Protein AF-A0A1V4DDN6-F1 (afdb_monomer_lite)

pLDDT: mean 85.95, std 13.93, range [38.72, 96.94]

Secondary structure (DSSP, 8-state):
-EEEETTEEEEP-HHHHHHHHHHSPPHHHH--SHHHHHHHHHHHH--HHHHHHHHHHT--GGG-S------TT--TT---

Organism: NCBI:txid1768210

Radius of gyration: 15.09 Å; chains: 1; bounding box: 36×31×36 Å

Sequence (80 aa):
MNIHIAGYSISSNYKKTKLFYSKGAYITNACKCNYCKNYCLACDYLDLSTKILFRSFGINPKKEAEVWHLFEDDDWLSPL

Foldseek 3Di:
DWDADPNDTDDADLVVQLVVQVPADFQCVVDVDPVLVVQLVVLVVDDPVVVVVCNVNNHDSRRDPDDDDDDPPPPPPDDD

Structure (mmCIF, N/CA/C/O backbone):
data_AF-A0A1V4DDN6-F1
#
_entry.id   AF-A0A1V4DDN6-F1
#
loop_
_atom_site.group_PDB
_atom_site.id
_atom_site.type_symbol
_atom_site.label_atom_id
_atom_site.label_alt_id
_atom_site.label_comp_id
_atom_site.label_asym_id
_atom_site.label_entity_id
_atom_site.label_seq_id
_atom_site.pdbx_PDB_ins_code
_atom_site.Cartn_x
_atom_site.Cartn_y
_atom_site.Cartn_z
_atom_site.occupancy
_atom_site.B_iso_or_equiv
_atom_site.auth_seq_id
_atom_site.auth_comp_id
_atom_site.auth_asym_id
_atom_site.auth_atom_id
_atom_site.pdbx_PDB_model_num
ATOM 1 N N . MET A 1 1 ? -9.923 1.556 12.771 1.00 79.75 1 MET A N 1
ATOM 2 C CA . MET A 1 1 ? -9.592 0.133 12.990 1.00 79.75 1 MET A CA 1
ATOM 3 C C . MET A 1 1 ? -8.861 0.046 14.312 1.00 79.75 1 MET A C 1
ATOM 5 O O . MET A 1 1 ? -7.984 0.879 14.519 1.00 79.75 1 MET A O 1
ATOM 9 N N . ASN A 1 2 ? -9.221 -0.904 15.174 1.00 85.06 2 ASN A N 1
ATOM 10 C CA . ASN A 1 2 ? -8.513 -1.145 16.429 1.00 85.06 2 ASN A CA 1
ATOM 11 C C . ASN A 1 2 ? -7.808 -2.493 16.326 1.00 85.06 2 ASN A C 1
ATOM 13 O O . ASN A 1 2 ? -8.436 -3.477 15.942 1.00 85.06 2 ASN A O 1
ATOM 17 N N . ILE A 1 3 ? -6.512 -2.516 16.616 1.00 87.75 3 ILE A N 1
ATOM 18 C CA . ILE A 1 3 ? -5.697 -3.727 16.614 1.00 87.75 3 ILE A CA 1
ATOM 19 C C . ILE A 1 3 ? -5.322 -4.035 18.059 1.00 87.75 3 ILE A C 1
ATOM 21 O O . ILE A 1 3 ? -4.862 -3.144 18.774 1.00 87.75 3 ILE A O 1
ATOM 25 N N . HIS A 1 4 ? -5.495 -5.288 18.470 1.00 90.44 4 HIS A N 1
ATOM 26 C CA . HIS A 1 4 ? -5.072 -5.767 19.780 1.00 90.44 4 HIS A CA 1
ATOM 27 C C . HIS A 1 4 ? -3.833 -6.646 19.630 1.00 90.44 4 HIS A C 1
ATOM 29 O O . HIS A 1 4 ? -3.907 -7.703 19.010 1.00 90.44 4 HIS A O 1
ATOM 35 N N . ILE A 1 5 ? -2.697 -6.209 20.171 1.00 92.00 5 ILE A N 1
ATOM 36 C CA . ILE A 1 5 ? -1.424 -6.946 20.115 1.00 92.00 5 ILE A CA 1
ATOM 37 C C . ILE A 1 5 ? -0.777 -6.880 21.494 1.00 92.00 5 ILE A C 1
ATOM 39 O O . ILE A 1 5 ? -0.633 -5.794 22.045 1.00 92.00 5 ILE A O 1
ATOM 43 N N . ALA A 1 6 ? -0.391 -8.033 22.048 1.00 92.81 6 ALA A N 1
ATOM 44 C CA . ALA A 1 6 ? 0.332 -8.143 23.323 1.00 92.81 6 ALA A CA 1
ATOM 45 C C . ALA A 1 6 ? -0.295 -7.340 24.489 1.00 92.81 6 ALA A C 1
ATOM 47 O O . ALA A 1 6 ? 0.409 -6.731 25.286 1.00 92.81 6 ALA A O 1
ATOM 48 N N . GLY A 1 7 ? -1.630 -7.303 24.573 1.00 94.19 7 GLY A N 1
ATOM 49 C CA . GLY A 1 7 ? -2.360 -6.550 25.604 1.00 94.19 7 GLY A CA 1
ATOM 50 C C . GLY A 1 7 ? -2.539 -5.053 25.317 1.00 94.19 7 GLY A C 1
ATOM 51 O O . GLY A 1 7 ? -3.260 -4.376 26.047 1.00 94.19 7 GLY A O 1
ATOM 52 N N . TYR A 1 8 ? -1.963 -4.532 24.234 1.00 93.75 8 TYR A N 1
ATOM 53 C CA . TYR A 1 8 ? -2.143 -3.149 23.800 1.00 93.75 8 TYR A CA 1
ATOM 54 C C . TYR A 1 8 ? -3.308 -3.016 22.824 1.00 93.75 8 TYR A C 1
ATOM 56 O O . TYR A 1 8 ? -3.553 -3.899 22.003 1.00 93.75 8 TYR A O 1
ATOM 64 N N . SER A 1 9 ? -4.006 -1.879 22.890 1.00 92.44 9 SER A N 1
ATOM 65 C CA . SER A 1 9 ? -5.027 -1.484 21.917 1.00 92.44 9 SER A CA 1
ATOM 66 C C . SER A 1 9 ? -4.507 -0.320 21.082 1.00 92.44 9 SER A C 1
ATOM 68 O O . SER A 1 9 ? -4.325 0.790 21.583 1.00 92.44 9 SER A O 1
ATOM 70 N N . ILE A 1 10 ? -4.259 -0.573 19.801 1.00 89.44 10 ILE A N 1
ATOM 71 C CA . ILE A 1 10 ? -3.788 0.430 18.850 1.00 89.44 10 ILE A CA 1
ATOM 72 C C . ILE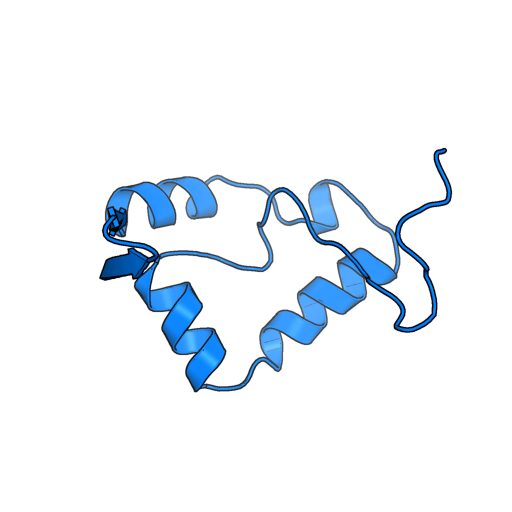 A 1 10 ? -4.983 0.890 18.026 1.00 89.44 10 ILE A C 1
ATOM 74 O O . ILE A 1 10 ? -5.575 0.114 17.278 1.00 89.44 10 ILE A O 1
ATOM 78 N N . SER A 1 11 ? -5.326 2.170 18.141 1.00 89.56 11 SER A N 1
ATOM 79 C CA . SER A 1 11 ? -6.407 2.782 17.367 1.00 89.56 11 SER A CA 1
ATOM 80 C C . SER A 1 11 ? -5.849 3.521 16.155 1.00 89.56 11 SER A C 1
ATOM 82 O O . SER A 1 11 ? -5.108 4.493 16.289 1.00 89.56 11 SER A O 1
ATOM 84 N N . SER A 1 12 ? -6.243 3.099 14.955 1.00 86.50 12 SER A N 1
ATOM 85 C CA . SER A 1 12 ? -5.910 3.806 13.717 1.00 86.50 12 SER A CA 1
ATOM 86 C C . SER A 1 12 ? -6.976 4.840 13.356 1.00 86.50 12 SER A C 1
ATOM 88 O O . SER A 1 12 ? -8.172 4.529 13.271 1.00 86.50 12 SER A O 1
ATOM 90 N N . ASN A 1 13 ? -6.529 6.069 13.074 1.00 94.00 13 ASN A N 1
ATOM 91 C CA . ASN A 1 13 ? -7.366 7.135 12.535 1.00 94.00 13 ASN A CA 1
ATOM 92 C C . ASN A 1 13 ? -7.324 7.133 11.002 1.00 94.00 13 ASN A C 1
ATOM 94 O O . ASN A 1 13 ? -6.520 7.833 10.387 1.00 94.00 13 ASN A O 1
ATOM 98 N N . TYR A 1 14 ? -8.269 6.410 10.399 1.00 93.06 14 TYR A N 1
ATOM 99 C CA . TYR A 1 14 ? -8.414 6.290 8.945 1.00 93.06 14 TYR A CA 1
ATOM 100 C C . TYR A 1 14 ? -8.326 7.632 8.202 1.00 93.06 14 TYR A C 1
ATOM 102 O O . TYR A 1 14 ? -7.629 7.738 7.196 1.00 93.06 14 TYR A O 1
ATOM 110 N N . LYS A 1 15 ? -9.026 8.675 8.679 1.00 95.38 15 LYS A N 1
ATOM 111 C CA . LYS A 1 15 ? -9.082 9.971 7.980 1.00 95.38 15 LYS A CA 1
ATOM 112 C C . LYS A 1 15 ? -7.712 10.644 7.958 1.00 95.38 15 LYS A C 1
ATOM 114 O O . LYS A 1 15 ? -7.303 11.146 6.913 1.00 95.38 15 LYS A O 1
ATOM 119 N N . LYS A 1 16 ? -7.006 10.636 9.093 1.00 95.00 16 LYS A N 1
ATOM 120 C CA . LYS A 1 16 ? -5.657 11.208 9.195 1.00 95.00 16 LYS A CA 1
ATOM 121 C C . LYS A 1 16 ? -4.656 10.415 8.354 1.00 95.00 16 LYS A C 1
ATOM 123 O O . LYS A 1 16 ? -3.915 11.026 7.591 1.00 95.00 16 LYS A O 1
ATOM 128 N N . THR A 1 17 ? -4.693 9.085 8.419 1.00 93.88 17 THR A N 1
ATOM 129 C CA . THR A 1 17 ? -3.803 8.221 7.629 1.00 93.88 17 THR A CA 1
ATOM 130 C C . THR A 1 17 ? -4.043 8.393 6.131 1.00 93.88 17 THR A C 1
ATOM 132 O O . THR A 1 17 ? -3.112 8.675 5.382 1.00 93.88 17 THR A O 1
ATOM 135 N N . LYS A 1 18 ? -5.301 8.367 5.680 1.00 94.88 18 LYS A N 1
ATOM 136 C CA . LYS A 1 18 ? -5.641 8.617 4.273 1.00 94.88 18 LYS A CA 1
ATOM 137 C C . LYS A 1 18 ? -5.164 9.986 3.795 1.00 94.88 18 LYS A C 1
ATOM 139 O O . LYS A 1 18 ? -4.656 10.100 2.681 1.00 94.88 18 LYS A O 1
ATOM 144 N N . LEU A 1 19 ? -5.312 11.025 4.620 1.00 95.31 19 LEU A N 1
ATOM 145 C CA . LEU A 1 19 ? -4.828 12.365 4.289 1.00 95.31 19 LEU A CA 1
ATOM 146 C C . LEU A 1 19 ? -3.302 12.387 4.139 1.00 95.31 19 LEU A C 1
ATOM 148 O O . LEU A 1 19 ? -2.808 12.977 3.179 1.00 95.31 19 LEU A O 1
ATOM 152 N N . PHE A 1 20 ? -2.572 11.720 5.034 1.00 93.50 20 PHE A N 1
ATOM 153 C CA . PHE A 1 20 ? -1.119 11.572 4.942 1.00 93.50 20 PHE A CA 1
ATOM 154 C C . PHE A 1 20 ? -0.704 10.950 3.597 1.00 93.50 20 PHE A C 1
ATOM 156 O O . PHE A 1 20 ? -0.010 11.597 2.810 1.00 93.50 20 PHE A O 1
ATOM 163 N N . TYR A 1 21 ? -1.240 9.775 3.246 1.00 93.44 21 TYR A N 1
ATOM 164 C CA . TYR A 1 21 ? -0.914 9.112 1.974 1.00 93.44 21 TYR A CA 1
ATOM 165 C C . TYR A 1 21 ? -1.461 9.844 0.737 1.00 93.44 21 TYR A C 1
ATOM 167 O O . TYR A 1 21 ? -0.921 9.701 -0.360 1.00 93.44 21 TYR A O 1
ATOM 175 N N . SER A 1 22 ? -2.508 10.667 0.858 1.00 92.56 22 SER A N 1
ATOM 176 C CA . SER A 1 22 ? -2.966 11.493 -0.270 1.00 92.56 22 SER A CA 1
ATOM 177 C C . SER A 1 22 ? -1.907 12.516 -0.697 1.00 92.56 22 SER A C 1
ATOM 179 O O . SER A 1 22 ? -1.731 12.737 -1.894 1.00 92.56 22 SER A O 1
ATOM 181 N N . LYS A 1 23 ? -1.151 13.051 0.272 1.00 92.00 23 LYS A N 1
ATOM 182 C CA . LYS A 1 23 ? -0.092 14.050 0.069 1.00 92.00 23 LYS A CA 1
ATOM 183 C C . LYS A 1 23 ? 1.283 13.429 -0.191 1.00 92.00 23 LYS A C 1
ATOM 185 O O . LYS A 1 23 ? 2.121 14.072 -0.809 1.00 92.00 23 LYS A O 1
ATOM 190 N N . GLY A 1 24 ? 1.508 12.198 0.272 1.00 86.56 24 GLY A N 1
ATOM 191 C CA . GLY A 1 24 ? 2.771 11.482 0.091 1.00 86.56 24 GLY A CA 1
ATOM 192 C C . GLY A 1 24 ? 3.119 11.229 -1.378 1.00 86.56 24 GLY A C 1
ATOM 193 O O . GLY A 1 24 ? 2.234 11.016 -2.219 1.00 86.56 24 GLY A O 1
ATOM 194 N N . ALA A 1 25 ? 4.415 11.240 -1.680 1.00 89.75 25 ALA A N 1
ATOM 195 C CA . ALA A 1 25 ? 4.932 10.841 -2.981 1.00 89.75 25 ALA A CA 1
ATOM 196 C C . ALA A 1 25 ? 4.825 9.317 -3.161 1.00 89.75 25 ALA A C 1
ATOM 198 O O . ALA A 1 25 ? 4.764 8.567 -2.191 1.00 89.75 25 ALA A O 1
ATOM 199 N N . TYR A 1 26 ? 4.794 8.852 -4.408 1.00 91.12 26 TYR A N 1
ATOM 200 C CA . TYR A 1 26 ? 4.966 7.425 -4.682 1.00 91.12 26 TYR A CA 1
ATOM 201 C C . TYR A 1 26 ? 6.390 6.994 -4.338 1.00 91.12 26 TYR A C 1
ATOM 203 O O . TYR A 1 26 ? 7.321 7.779 -4.513 1.00 91.12 26 TYR A O 1
ATOM 211 N N . ILE A 1 27 ? 6.573 5.737 -3.933 1.00 91.19 27 ILE A N 1
ATOM 212 C CA . ILE A 1 27 ? 7.904 5.151 -3.695 1.00 91.19 27 ILE A CA 1
ATOM 213 C C . ILE A 1 27 ? 8.796 5.360 -4.921 1.00 91.19 27 ILE A C 1
ATOM 215 O O . ILE A 1 27 ? 9.958 5.744 -4.809 1.00 91.19 27 ILE A O 1
ATOM 219 N N . THR A 1 28 ? 8.223 5.213 -6.117 1.00 89.38 28 THR A N 1
ATOM 220 C CA . THR A 1 28 ? 8.935 5.428 -7.377 1.00 89.38 28 THR A CA 1
ATOM 221 C C . THR A 1 28 ? 9.376 6.870 -7.599 1.00 89.38 28 THR A C 1
ATOM 223 O O . THR A 1 28 ? 10.198 7.104 -8.477 1.00 89.38 28 THR A O 1
ATOM 226 N N . ASN A 1 29 ? 8.873 7.857 -6.857 1.00 89.38 29 ASN A N 1
ATOM 227 C CA . ASN A 1 29 ? 9.408 9.218 -6.888 1.00 89.38 29 ASN A CA 1
ATOM 228 C C . ASN A 1 29 ? 10.698 9.327 -6.068 1.00 89.38 29 ASN A C 1
ATOM 230 O O . ASN A 1 29 ? 11.588 10.059 -6.485 1.00 89.38 29 ASN A O 1
ATOM 234 N N . ALA A 1 30 ? 10.803 8.591 -4.957 1.00 86.25 30 ALA A N 1
ATOM 235 C CA . ALA A 1 30 ? 11.982 8.568 -4.093 1.00 86.25 30 ALA A CA 1
ATOM 236 C C . ALA A 1 30 ? 13.088 7.638 -4.626 1.00 86.25 30 ALA A C 1
ATOM 238 O O . ALA A 1 30 ? 14.263 7.981 -4.554 1.00 86.25 30 ALA A O 1
ATOM 239 N N . CYS A 1 31 ? 12.727 6.491 -5.216 1.00 87.31 31 CYS A N 1
ATOM 240 C CA . CYS A 1 31 ? 13.678 5.515 -5.749 1.00 87.31 31 CYS A CA 1
ATOM 241 C C . CYS A 1 31 ? 13.238 4.963 -7.114 1.00 87.31 31 CYS A C 1
ATOM 243 O O . CYS A 1 31 ? 12.112 4.503 -7.295 1.00 87.31 31 CYS A O 1
ATOM 245 N N . LYS A 1 32 ? 14.143 4.975 -8.101 1.00 90.38 32 LYS A N 1
ATOM 246 C CA . LYS A 1 32 ? 13.869 4.532 -9.484 1.00 90.38 32 LYS A CA 1
ATOM 247 C C . LYS A 1 32 ? 14.368 3.114 -9.794 1.00 90.38 32 LYS A C 1
ATOM 249 O O . LYS A 1 32 ? 14.307 2.710 -10.960 1.00 90.38 32 LYS A O 1
ATOM 254 N N . CYS A 1 33 ? 14.857 2.367 -8.800 1.00 90.81 33 CYS A N 1
ATOM 255 C CA . CYS A 1 33 ? 15.373 1.013 -9.008 1.00 90.81 33 CYS A CA 1
ATOM 256 C C . CYS A 1 33 ? 14.265 0.041 -9.456 1.00 90.81 33 CYS A C 1
ATOM 258 O O . CYS A 1 33 ? 13.071 0.277 -9.239 1.00 90.81 33 CYS A O 1
ATOM 260 N N . ASN A 1 34 ? 14.661 -1.065 -10.089 1.00 92.31 34 ASN A N 1
ATOM 261 C CA . ASN A 1 34 ? 13.709 -2.056 -10.597 1.00 92.31 34 ASN A CA 1
ATOM 262 C C . ASN A 1 34 ? 12.909 -2.719 -9.468 1.00 92.31 34 ASN A C 1
ATOM 264 O O . ASN A 1 34 ? 11.722 -2.961 -9.648 1.00 92.31 34 ASN A O 1
ATOM 268 N N . TYR A 1 35 ? 13.501 -2.911 -8.287 1.00 89.75 35 TYR A N 1
ATOM 269 C CA . TYR A 1 35 ? 12.798 -3.463 -7.125 1.00 89.75 35 TYR A CA 1
ATOM 270 C C . TYR A 1 35 ? 11.619 -2.583 -6.685 1.00 89.75 35 TYR A C 1
ATOM 272 O O . TYR A 1 35 ? 10.496 -3.067 -6.584 1.00 89.75 35 TYR A O 1
ATOM 280 N N . CYS A 1 36 ? 11.829 -1.272 -6.519 1.00 90.12 36 CYS A N 1
ATOM 281 C CA . CYS A 1 36 ? 10.766 -0.332 -6.140 1.00 90.12 36 CYS A CA 1
ATOM 282 C C . CYS A 1 36 ? 9.662 -0.234 -7.204 1.00 90.12 36 CYS A C 1
ATOM 284 O O . CYS A 1 36 ? 8.475 -0.175 -6.877 1.00 90.12 36 CYS A O 1
ATOM 286 N N . LYS A 1 37 ? 10.034 -0.251 -8.491 1.00 91.50 37 LYS A N 1
ATOM 287 C CA . LYS A 1 37 ? 9.062 -0.294 -9.595 1.00 91.50 37 LYS A CA 1
ATOM 288 C C . LYS A 1 37 ? 8.233 -1.579 -9.553 1.00 91.50 37 LYS A C 1
ATOM 290 O O . LYS A 1 37 ? 7.008 -1.504 -9.625 1.00 91.50 37 LYS A O 1
ATOM 295 N N . ASN A 1 38 ? 8.890 -2.726 -9.385 1.00 92.12 38 ASN A N 1
ATOM 296 C CA . ASN A 1 38 ? 8.239 -4.031 -9.312 1.00 92.12 38 ASN A CA 1
ATOM 297 C C . ASN A 1 38 ? 7.310 -4.127 -8.100 1.00 92.12 38 ASN A C 1
ATOM 299 O O . ASN A 1 38 ? 6.184 -4.584 -8.254 1.00 92.12 38 ASN A O 1
ATOM 303 N N . TYR A 1 39 ? 7.711 -3.614 -6.935 1.00 92.69 39 TYR A N 1
ATOM 304 C CA . TYR A 1 39 ? 6.839 -3.517 -5.763 1.00 92.69 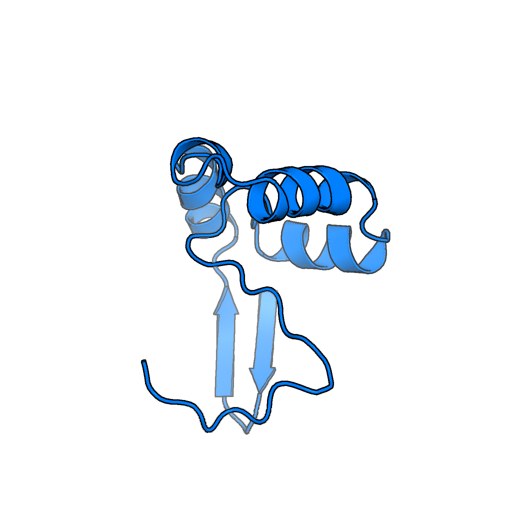39 TYR A CA 1
ATOM 305 C C . TYR A 1 39 ? 5.562 -2.711 -6.060 1.00 92.69 39 TYR A C 1
ATOM 307 O O . TYR A 1 39 ? 4.450 -3.160 -5.778 1.00 92.69 39 TYR A O 1
ATOM 315 N N . CYS A 1 40 ? 5.691 -1.531 -6.681 1.00 93.25 40 CYS A N 1
ATOM 316 C CA . CYS A 1 40 ? 4.530 -0.709 -7.027 1.00 93.25 40 CYS A CA 1
ATOM 317 C C . CYS A 1 40 ? 3.599 -1.378 -8.048 1.00 93.25 40 CYS A C 1
ATOM 319 O O . CYS A 1 40 ? 2.391 -1.141 -7.991 1.00 93.25 40 CYS A O 1
ATOM 321 N N . LEU A 1 41 ? 4.139 -2.191 -8.962 1.00 93.62 41 LEU A N 1
ATOM 322 C CA . LEU A 1 41 ? 3.346 -3.023 -9.870 1.00 93.62 41 LEU A CA 1
ATOM 323 C C . LEU A 1 41 ? 2.666 -4.169 -9.111 1.00 93.62 41 LEU A C 1
ATOM 325 O O . LEU A 1 41 ? 1.465 -4.366 -9.257 1.00 93.62 41 LEU A O 1
ATOM 329 N N . ALA A 1 42 ? 3.391 -4.873 -8.240 1.00 93.44 42 ALA A N 1
ATOM 330 C CA . ALA A 1 42 ? 2.865 -5.969 -7.425 1.00 93.44 42 ALA A CA 1
ATOM 331 C C . ALA A 1 42 ? 1.706 -5.522 -6.519 1.00 93.44 42 ALA A C 1
ATOM 333 O O . ALA A 1 42 ? 0.747 -6.267 -6.326 1.00 93.44 42 ALA A O 1
ATOM 334 N N . CYS A 1 43 ? 1.729 -4.272 -6.044 1.00 94.19 43 CYS A N 1
ATOM 335 C CA . CYS A 1 43 ? 0.626 -3.668 -5.293 1.00 94.19 43 CYS A CA 1
ATOM 336 C C . CYS A 1 43 ? -0.731 -3.734 -6.030 1.00 94.19 43 CYS A C 1
ATOM 338 O O . CYS A 1 43 ? -1.775 -3.813 -5.379 1.00 94.19 43 CYS A O 1
ATOM 340 N N . ASP A 1 44 ? -0.745 -3.718 -7.369 1.00 93.31 44 ASP A N 1
ATOM 341 C CA . ASP A 1 44 ? -1.981 -3.853 -8.158 1.00 93.31 44 ASP A CA 1
ATOM 342 C C . ASP A 1 44 ? -2.529 -5.284 -8.161 1.00 93.31 44 ASP A C 1
ATOM 344 O O . ASP A 1 44 ? -3.742 -5.485 -8.282 1.00 93.31 44 ASP A O 1
ATOM 348 N N . TYR A 1 45 ? -1.662 -6.270 -7.931 1.00 95.81 45 TYR A N 1
ATOM 349 C CA . TYR A 1 45 ? -1.976 -7.699 -7.926 1.00 95.81 45 TYR A CA 1
ATOM 350 C C . TYR A 1 45 ? -2.175 -8.285 -6.527 1.00 95.81 45 TYR A C 1
ATOM 352 O O . TYR A 1 45 ? -2.471 -9.470 -6.418 1.00 95.81 45 TYR A O 1
ATOM 360 N N . LEU A 1 46 ? -2.087 -7.467 -5.469 1.00 94.12 46 LEU A N 1
ATOM 361 C CA . LEU A 1 46 ? -2.442 -7.896 -4.114 1.00 94.12 46 LEU A CA 1
ATOM 362 C C . LEU A 1 46 ? -3.825 -8.553 -4.108 1.00 94.12 46 LEU A C 1
ATOM 364 O O . LEU A 1 46 ? -4.762 -8.079 -4.770 1.00 94.12 46 LEU A O 1
ATOM 368 N N . ASP A 1 47 ? -3.957 -9.624 -3.337 1.00 96.94 47 ASP A N 1
ATOM 369 C CA . ASP A 1 47 ? -5.227 -10.302 -3.152 1.00 96.94 47 ASP A CA 1
ATOM 370 C C . ASP A 1 47 ? -6.247 -9.367 -2.475 1.00 96.94 47 ASP A C 1
ATOM 372 O O . ASP A 1 47 ? -5.922 -8.322 -1.892 1.00 96.94 47 ASP A O 1
ATOM 376 N N . LEU A 1 48 ? -7.525 -9.725 -2.584 1.00 95.56 48 LEU A N 1
ATOM 377 C CA . LEU A 1 48 ? -8.607 -8.879 -2.093 1.00 95.56 48 LEU A CA 1
ATOM 378 C C . LEU A 1 48 ? -8.508 -8.628 -0.581 1.00 95.56 48 LEU A C 1
ATOM 380 O O . LEU A 1 48 ? -8.783 -7.509 -0.143 1.00 95.56 48 LEU A O 1
ATOM 384 N N . SER A 1 49 ? -8.105 -9.628 0.205 1.00 96.62 49 SER A N 1
ATOM 385 C CA . SER A 1 49 ? -8.047 -9.505 1.663 1.00 96.62 49 SER A CA 1
ATOM 386 C C . SER A 1 49 ? -6.972 -8.502 2.086 1.00 96.62 49 SER A C 1
ATOM 388 O O . SER A 1 49 ? -7.255 -7.584 2.861 1.00 96.62 49 SER A O 1
ATOM 390 N N . THR A 1 50 ? -5.796 -8.556 1.458 1.00 95.06 50 THR A N 1
ATOM 391 C CA . THR A 1 50 ? -4.711 -7.594 1.689 1.00 95.06 50 THR A CA 1
ATOM 392 C C . THR A 1 50 ? -5.091 -6.183 1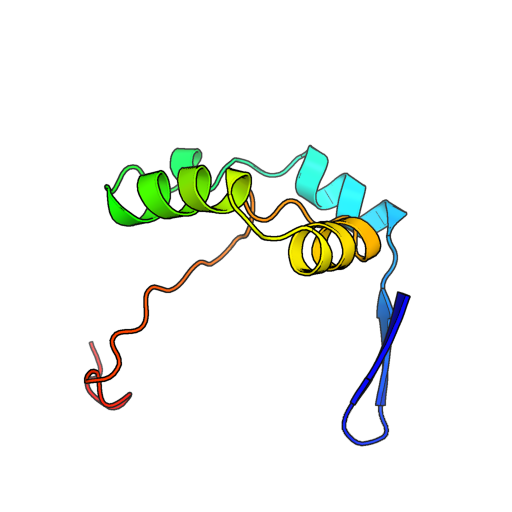.235 1.00 95.06 50 THR A C 1
ATOM 394 O O . THR A 1 50 ? -4.862 -5.204 1.952 1.00 95.06 50 THR A O 1
ATOM 397 N N . LYS A 1 51 ? -5.757 -6.043 0.078 1.00 94.25 51 LYS A N 1
ATOM 398 C CA . LYS A 1 51 ? -6.286 -4.744 -0.384 1.00 94.25 51 LYS A CA 1
ATOM 399 C C . LYS A 1 51 ? -7.288 -4.150 0.605 1.00 94.25 51 LYS A C 1
ATOM 401 O O . LYS A 1 51 ? -7.257 -2.943 0.855 1.00 94.25 51 LYS A O 1
ATOM 406 N N . ILE A 1 52 ? -8.184 -4.971 1.153 1.00 94.44 52 ILE A N 1
ATOM 407 C CA . ILE A 1 52 ? -9.156 -4.549 2.168 1.00 94.44 52 ILE A CA 1
ATOM 408 C C . ILE A 1 52 ? -8.435 -4.113 3.443 1.00 94.44 52 ILE A C 1
ATOM 410 O O . ILE A 1 52 ? -8.775 -3.060 3.983 1.00 94.44 52 ILE A O 1
ATOM 414 N N . LEU A 1 53 ? -7.417 -4.858 3.881 1.00 92.88 53 LEU A N 1
ATOM 415 C CA . LEU A 1 53 ? -6.634 -4.526 5.067 1.00 92.88 53 LEU A CA 1
ATOM 416 C C . LEU A 1 53 ? -6.011 -3.130 4.947 1.00 92.88 53 LEU A C 1
ATOM 418 O O . LEU A 1 53 ? -6.332 -2.258 5.756 1.00 92.88 53 LEU A O 1
ATOM 422 N N . PHE A 1 54 ? -5.224 -2.862 3.898 1.00 93.88 54 PHE A N 1
ATOM 423 C CA . PHE A 1 54 ? -4.624 -1.537 3.677 1.00 93.88 54 PHE A CA 1
ATOM 424 C C . PHE A 1 54 ? -5.676 -0.428 3.587 1.00 93.88 54 PHE A C 1
ATOM 426 O O . PHE A 1 54 ? -5.553 0.620 4.230 1.00 93.88 54 PHE A O 1
ATOM 433 N N . ARG A 1 55 ? -6.768 -0.669 2.848 1.00 92.31 55 ARG A N 1
ATOM 434 C CA . ARG A 1 55 ? -7.877 0.290 2.747 1.00 92.31 55 ARG A CA 1
ATOM 435 C C . ARG A 1 55 ? -8.519 0.569 4.100 1.00 92.31 55 ARG A C 1
ATOM 437 O O . ARG A 1 55 ? -8.859 1.719 4.348 1.00 92.31 55 ARG A O 1
ATOM 444 N N . SER A 1 56 ? -8.654 -0.420 4.981 1.00 93.00 56 SER A N 1
ATOM 445 C CA . SER A 1 56 ? -9.241 -0.235 6.315 1.00 93.00 56 SER A CA 1
ATOM 446 C C . SER A 1 56 ? -8.413 0.701 7.208 1.00 93.00 56 SER A C 1
ATOM 448 O O . SER A 1 56 ? -8.969 1.410 8.050 1.00 93.00 56 SER A O 1
ATOM 450 N N . PHE A 1 57 ? -7.100 0.778 6.965 1.00 93.06 57 PHE A N 1
ATOM 451 C CA . PHE A 1 57 ? -6.188 1.723 7.613 1.00 93.06 57 PHE A CA 1
ATOM 452 C C . PHE A 1 57 ? -6.063 3.061 6.874 1.00 93.06 57 PHE A C 1
ATOM 454 O O . PHE A 1 57 ? -5.498 4.003 7.417 1.00 93.06 57 PHE A O 1
ATOM 461 N N . GLY A 1 58 ? -6.612 3.185 5.661 1.00 93.94 58 GLY A N 1
ATOM 462 C CA . GLY A 1 58 ? -6.435 4.370 4.816 1.00 93.94 58 GLY A CA 1
ATOM 463 C C . GLY A 1 58 ? -5.043 4.457 4.187 1.00 93.94 58 GLY A C 1
ATOM 464 O O . GLY A 1 58 ? -4.620 5.541 3.793 1.00 93.94 58 GLY A O 1
ATOM 465 N N . ILE A 1 59 ? -4.342 3.329 4.105 1.00 94.31 59 ILE A N 1
ATOM 466 C CA . ILE A 1 59 ? -2.985 3.219 3.582 1.00 94.31 59 ILE A CA 1
ATOM 467 C C . ILE A 1 59 ? -3.016 3.061 2.057 1.00 94.31 59 ILE A C 1
ATOM 469 O O . ILE A 1 59 ? -3.854 2.338 1.510 1.00 94.31 59 ILE A O 1
ATOM 473 N N . ASN A 1 60 ? -2.084 3.724 1.368 1.00 94.62 60 ASN A N 1
ATOM 474 C CA . ASN A 1 60 ? -1.751 3.416 -0.019 1.00 94.62 60 ASN A CA 1
ATOM 475 C C . ASN A 1 60 ? -0.367 2.750 -0.049 1.00 94.62 60 ASN A C 1
ATOM 477 O O . ASN A 1 60 ? 0.623 3.469 0.087 1.00 94.62 60 ASN A O 1
ATOM 481 N N . PRO A 1 61 ? -0.276 1.427 -0.283 1.00 94.44 61 PRO A N 1
ATOM 482 C CA . PRO A 1 61 ? 0.992 0.706 -0.182 1.00 94.44 61 PRO A CA 1
ATOM 483 C C . PRO A 1 61 ? 2.051 1.227 -1.169 1.00 94.44 61 PRO A C 1
ATOM 485 O O . PRO A 1 61 ? 3.236 1.242 -0.871 1.00 94.44 61 PRO A O 1
ATOM 488 N N . LYS A 1 62 ? 1.650 1.800 -2.314 1.00 94.94 62 LYS A N 1
ATOM 489 C CA . LYS A 1 62 ? 2.589 2.385 -3.295 1.00 94.94 62 LYS A CA 1
ATOM 490 C C . LYS A 1 62 ? 3.271 3.679 -2.829 1.00 94.94 62 LYS A C 1
ATOM 492 O O . LYS A 1 62 ? 4.065 4.257 -3.574 1.00 94.94 62 LYS A O 1
ATOM 497 N N . LYS A 1 63 ? 2.892 4.182 -1.659 1.00 93.94 63 LYS A N 1
ATOM 498 C CA . LYS A 1 63 ? 3.347 5.441 -1.070 1.00 93.94 63 LYS A CA 1
ATOM 499 C C . LYS A 1 63 ? 3.926 5.236 0.3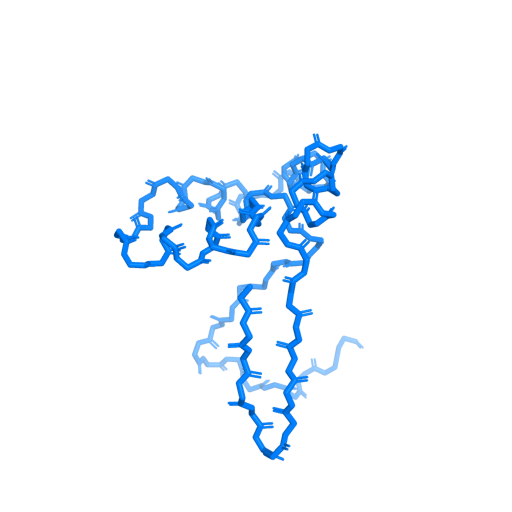35 1.00 93.94 63 LYS A C 1
ATOM 501 O O . LYS A 1 63 ? 4.013 6.200 1.091 1.00 93.94 63 LYS A O 1
ATOM 506 N N . GLU A 1 64 ? 4.264 3.998 0.696 1.00 86.12 64 GLU A N 1
ATOM 507 C CA . GLU A 1 64 ? 4.974 3.725 1.946 1.00 86.12 64 GLU A CA 1
ATOM 508 C C . GLU A 1 64 ? 6.337 4.405 1.981 1.00 86.12 64 GLU A C 1
ATOM 510 O O . GLU A 1 64 ? 6.985 4.583 0.949 1.00 86.12 64 GLU A O 1
ATOM 515 N N . ALA A 1 65 ? 6.750 4.805 3.183 1.00 72.50 65 ALA A N 1
ATOM 516 C CA . ALA A 1 65 ? 8.045 5.443 3.389 1.00 72.50 65 ALA A CA 1
ATOM 517 C C . ALA A 1 65 ? 9.199 4.448 3.198 1.00 72.50 65 ALA A C 1
ATOM 519 O O . ALA A 1 65 ? 10.240 4.817 2.660 1.00 72.50 65 ALA A O 1
ATOM 520 N N . GLU A 1 66 ? 8.991 3.189 3.590 1.00 74.06 66 GLU A N 1
ATOM 521 C CA . GLU A 1 66 ? 9.999 2.135 3.536 1.00 74.06 66 GLU A CA 1
ATOM 522 C C . GLU A 1 66 ? 9.397 0.848 2.978 1.00 74.06 66 GLU A C 1
ATOM 524 O O . GLU A 1 66 ? 8.325 0.406 3.396 1.00 74.06 66 GLU A O 1
ATOM 529 N N . VAL A 1 67 ? 10.102 0.243 2.023 1.00 79.81 67 VAL A N 1
ATOM 530 C CA . VAL A 1 67 ? 9.794 -1.083 1.490 1.00 79.81 67 VAL A CA 1
ATOM 531 C C . VAL A 1 67 ? 11.077 -1.890 1.420 1.00 79.81 67 VAL A C 1
ATOM 533 O O . VAL A 1 67 ? 12.090 -1.415 0.910 1.00 79.81 67 VAL A O 1
ATOM 536 N N . TRP A 1 68 ? 11.014 -3.112 1.931 1.00 72.25 68 TRP A N 1
ATOM 537 C CA . TRP A 1 68 ? 12.150 -4.017 2.015 1.00 72.25 68 TRP A 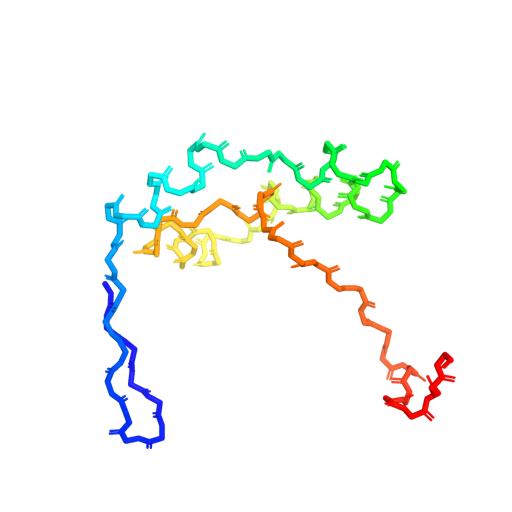CA 1
ATOM 538 C C . TRP A 1 68 ? 11.896 -5.228 1.130 1.00 72.25 68 TRP A C 1
ATOM 540 O O . TRP A 1 68 ? 10.774 -5.732 1.051 1.00 72.25 68 TRP A O 1
ATOM 550 N N . HIS A 1 69 ? 12.944 -5.680 0.455 1.00 70.50 69 HIS A N 1
ATOM 551 C CA . HIS A 1 69 ? 12.958 -6.971 -0.210 1.00 70.50 69 HIS A CA 1
ATOM 552 C C . HIS A 1 69 ? 13.838 -7.879 0.642 1.00 70.50 69 HIS A C 1
ATOM 554 O O . HIS A 1 69 ? 15.014 -7.578 0.817 1.00 70.50 69 HIS A O 1
ATOM 560 N N . LEU A 1 70 ? 13.234 -8.909 1.230 1.00 71.69 70 LEU A N 1
ATOM 561 C CA . LEU A 1 70 ? 13.922 -9.877 2.077 1.00 71.69 70 LEU A CA 1
ATOM 562 C C . LEU A 1 70 ? 14.100 -11.158 1.266 1.00 71.69 70 LEU A C 1
ATOM 564 O O . LEU A 1 70 ? 13.130 -11.643 0.681 1.00 71.69 70 LEU A O 1
ATOM 568 N N . PHE A 1 71 ? 15.322 -11.676 1.220 1.00 73.62 71 PHE A N 1
ATOM 569 C CA . PHE A 1 71 ? 15.614 -12.990 0.660 1.00 73.62 71 PHE A CA 1
ATOM 570 C C . PHE A 1 71 ? 15.607 -14.012 1.799 1.00 73.62 71 PHE A C 1
ATOM 572 O O . PHE A 1 71 ? 16.053 -13.704 2.900 1.00 73.62 71 PHE A O 1
ATOM 579 N N . GLU A 1 72 ? 15.079 -15.213 1.550 1.00 67.06 72 GLU A N 1
ATOM 580 C CA . GLU A 1 72 ? 14.987 -16.270 2.575 1.00 67.06 72 GLU A CA 1
ATOM 581 C C . GLU A 1 72 ? 16.364 -16.700 3.118 1.00 67.06 72 GLU A C 1
ATOM 583 O O . GLU A 1 72 ? 16.432 -17.190 4.240 1.00 67.06 72 GLU A O 1
ATOM 588 N N . ASP A 1 73 ? 17.442 -16.441 2.367 1.00 64.44 73 ASP A N 1
ATOM 589 C CA . ASP A 1 73 ? 18.826 -16.797 2.714 1.00 64.44 73 ASP A CA 1
ATOM 590 C C . ASP A 1 73 ? 19.665 -15.623 3.261 1.00 64.44 73 ASP A C 1
ATOM 592 O O . ASP A 1 73 ? 20.842 -15.803 3.578 1.00 64.44 73 ASP A O 1
ATOM 596 N N . ASP A 1 74 ? 19.097 -14.417 3.375 1.00 54.06 74 ASP A N 1
ATOM 597 C CA . ASP A 1 74 ? 19.788 -13.295 4.017 1.00 54.06 74 ASP A CA 1
ATOM 598 C C . ASP A 1 74 ? 19.618 -13.417 5.535 1.00 54.06 74 ASP A C 1
ATOM 600 O O . ASP A 1 74 ? 18.697 -12.858 6.141 1.00 54.06 74 ASP A O 1
ATOM 604 N N . ASP A 1 75 ? 20.532 -14.158 6.165 1.00 55.16 75 ASP A N 1
ATOM 605 C CA . ASP A 1 75 ? 20.755 -14.056 7.603 1.00 55.16 75 ASP A CA 1
ATOM 606 C C . ASP A 1 75 ? 20.930 -12.569 7.950 1.00 55.16 75 ASP A C 1
ATOM 608 O O . ASP A 1 75 ? 21.827 -11.890 7.449 1.00 55.16 75 ASP A O 1
ATOM 612 N N . TRP A 1 76 ? 20.058 -12.066 8.827 1.00 54.41 76 TRP A N 1
ATOM 613 C CA . TRP A 1 76 ? 19.883 -10.672 9.275 1.00 54.41 76 TRP A CA 1
ATOM 614 C C . TRP A 1 76 ? 21.140 -10.008 9.906 1.00 54.41 76 TRP A C 1
ATOM 616 O O . TRP A 1 76 ? 21.048 -8.994 10.596 1.00 54.41 76 TRP A O 1
ATOM 626 N N . LEU A 1 77 ? 22.331 -10.587 9.730 1.00 48.03 77 LEU A N 1
ATOM 627 C CA . LEU A 1 77 ? 23.569 -10.292 10.449 1.00 48.03 77 LEU A CA 1
ATOM 628 C C . LEU A 1 77 ? 24.747 -9.828 9.579 1.00 48.03 77 LEU A C 1
ATOM 630 O O . LEU A 1 77 ? 25.870 -9.826 10.080 1.00 48.03 77 LEU A O 1
ATOM 634 N N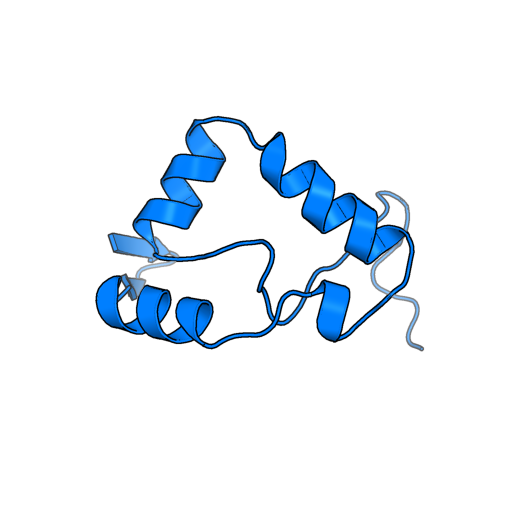 . SER A 1 78 ? 24.562 -9.380 8.335 1.00 38.72 78 SER A N 1
ATOM 635 C CA . SER A 1 78 ? 25.633 -8.622 7.666 1.00 38.72 78 SER A CA 1
ATOM 636 C C . SER A 1 78 ? 25.434 -7.112 7.879 1.00 38.72 78 SER A C 1
ATOM 638 O O . SER A 1 78 ? 24.601 -6.515 7.190 1.00 38.72 78 SER A O 1
ATOM 640 N N . PRO A 1 79 ? 26.148 -6.469 8.827 1.00 44.53 79 PRO A N 1
ATOM 641 C CA . PRO A 1 79 ? 26.140 -5.019 8.938 1.00 44.53 79 PRO A CA 1
ATOM 642 C C . PRO A 1 79 ? 26.820 -4.433 7.695 1.00 44.53 79 PRO A C 1
ATOM 644 O O . PRO A 1 79 ? 27.908 -4.872 7.312 1.00 44.53 79 PRO A O 1
ATOM 647 N N . LEU A 1 80 ? 26.148 -3.468 7.066 1.00 39.41 80 LEU A N 1
ATOM 648 C CA . LEU A 1 80 ? 26.781 -2.516 6.152 1.00 39.41 80 LEU A CA 1
ATOM 649 C C . LEU A 1 80 ? 27.863 -1.712 6.882 1.00 39.41 80 LEU A C 1
ATOM 651 O O . LEU A 1 80 ? 27.638 -1.373 8.068 1.00 39.41 80 LEU A O 1
#